Protein AF-A0A3D2F5T8-F1 (afdb_monomer_lite)

pLDDT: mean 77.32, std 17.14, range [32.62, 91.62]

Radius of gyration: 12.72 Å; chains: 1; bounding box: 24×30×26 Å

Sequence (52 aa):
LD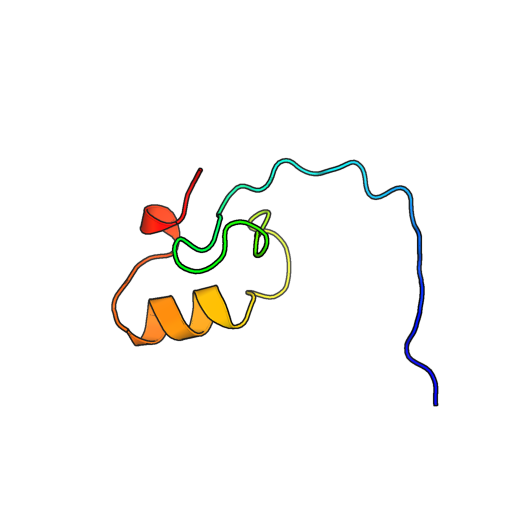NSNGKSNKKLVAPKYADPANPENTWTGRGRKPKWLVTALESGCTAEDFAI

Structure (mmCIF, N/CA/C/O backbone):
data_AF-A0A3D2F5T8-F1
#
_entry.id   AF-A0A3D2F5T8-F1
#
loop_
_atom_site.group_PDB
_atom_site.id
_atom_site.type_symbol
_atom_site.label_atom_id
_atom_site.label_alt_id
_atom_site.label_comp_id
_atom_site.label_asym_id
_atom_site.label_entity_id
_atom_site.label_seq_id
_atom_site.pdbx_PDB_ins_code
_atom_site.Cartn_x
_atom_site.Cartn_y
_atom_site.Cartn_z
_atom_site.occupancy
_atom_site.B_iso_or_equiv
_atom_site.auth_seq_id
_atom_site.auth_comp_id
_atom_site.auth_asym_id
_atom_site.auth_atom_id
_atom_site.pdbx_PDB_model_num
ATOM 1 N N . LEU A 1 1 ? -10.164 -22.499 -18.219 1.00 41.84 1 LEU A N 1
ATOM 2 C CA . LEU A 1 1 ? -9.070 -23.494 -18.168 1.00 41.84 1 LEU A CA 1
ATOM 3 C C . LEU A 1 1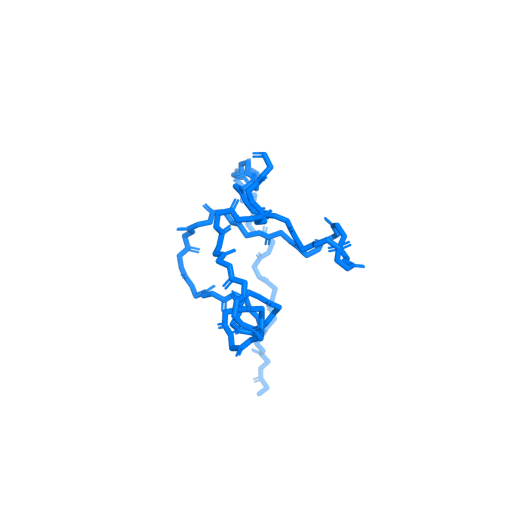 ? -8.050 -22.978 -19.169 1.00 41.84 1 LEU A C 1
ATOM 5 O O . LEU A 1 1 ? -8.342 -23.040 -20.346 1.00 41.84 1 LEU A O 1
ATOM 9 N N . ASP A 1 2 ? -6.991 -22.254 -18.854 1.00 32.62 2 ASP A N 1
ATOM 10 C CA . ASP A 1 2 ? -6.064 -22.182 -17.729 1.00 32.62 2 ASP A CA 1
ATOM 11 C C . ASP A 1 2 ? -5.480 -20.753 -17.802 1.00 32.62 2 ASP A C 1
ATOM 13 O O . ASP A 1 2 ? -5.223 -20.260 -18.897 1.00 32.62 2 ASP A O 1
ATOM 17 N N . ASN A 1 3 ? -5.371 -20.038 -16.682 1.00 38.28 3 ASN A N 1
ATOM 18 C CA . ASN 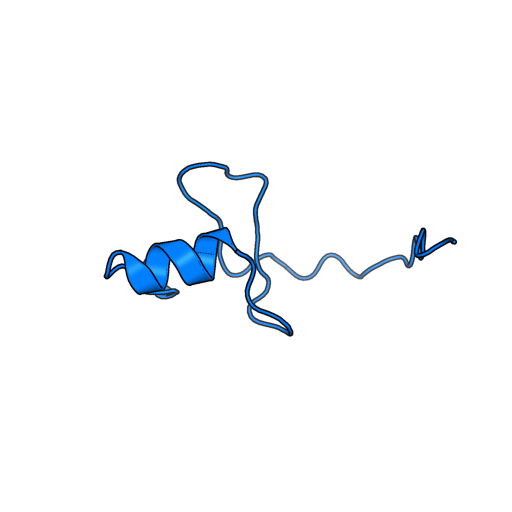A 1 3 ? -4.837 -18.672 -16.672 1.00 38.28 3 ASN A CA 1
ATOM 19 C C . ASN A 1 3 ? -3.527 -18.678 -15.888 1.00 38.28 3 ASN A C 1
ATOM 21 O O . ASN A 1 3 ? -3.444 -18.085 -14.812 1.00 38.28 3 ASN A O 1
ATOM 25 N N . SER A 1 4 ? -2.534 -19.416 -16.390 1.00 49.97 4 SER A N 1
ATOM 26 C CA . SER A 1 4 ? -1.289 -19.646 -15.666 1.00 49.97 4 SER A CA 1
ATOM 27 C C . SER A 1 4 ? -0.049 -19.315 -16.498 1.00 49.97 4 SER A C 1
ATOM 29 O O . SER A 1 4 ? 0.129 -19.768 -17.619 1.00 49.97 4 SER A O 1
ATOM 31 N N . ASN A 1 5 ? 0.891 -18.646 -15.826 1.00 47.16 5 ASN A N 1
ATOM 32 C CA . ASN A 1 5 ? 2.336 -18.831 -15.998 1.00 47.16 5 ASN A CA 1
ATOM 33 C C . ASN A 1 5 ? 3.057 -18.108 -17.155 1.00 47.16 5 ASN A C 1
ATOM 35 O O . ASN A 1 5 ? 3.689 -18.711 -18.014 1.00 47.16 5 ASN A O 1
ATOM 39 N N . GLY A 1 6 ? 3.118 -16.778 -17.074 1.00 44.12 6 GLY A N 1
ATOM 40 C CA . GLY A 1 6 ? 4.225 -16.023 -17.662 1.00 44.12 6 GLY A CA 1
ATOM 41 C C . GLY A 1 6 ? 5.323 -15.780 -16.626 1.00 44.12 6 GLY A C 1
ATOM 42 O O . GLY A 1 6 ? 5.319 -14.728 -15.986 1.00 44.12 6 GLY A O 1
ATOM 43 N N . LYS A 1 7 ? 6.276 -16.712 -16.468 1.00 47.75 7 LYS A N 1
ATOM 44 C CA . LYS A 1 7 ? 7.603 -16.443 -15.871 1.00 47.75 7 LYS A CA 1
ATOM 45 C C . LYS A 1 7 ? 8.400 -15.541 -16.818 1.00 47.75 7 LYS A C 1
ATOM 47 O O . LYS A 1 7 ? 9.410 -15.936 -17.390 1.00 47.75 7 LYS A O 1
ATOM 52 N N . SER A 1 8 ? 7.918 -14.326 -17.046 1.00 46.50 8 SER A N 1
ATOM 53 C CA . SER A 1 8 ? 8.758 -13.283 -17.609 1.00 46.50 8 SER A CA 1
ATOM 54 C C . SER A 1 8 ? 9.750 -12.887 -16.524 1.00 46.50 8 SER A C 1
ATOM 56 O O . SER A 1 8 ? 9.367 -12.738 -15.363 1.00 46.50 8 SER A O 1
ATOM 58 N N . ASN A 1 9 ? 11.022 -12.737 -16.896 1.00 52.44 9 ASN A N 1
ATOM 59 C CA . ASN A 1 9 ? 12.018 -11.977 -16.144 1.00 52.44 9 ASN A CA 1
ATOM 60 C C . ASN A 1 9 ? 11.468 -10.552 -15.947 1.00 52.44 9 ASN A C 1
ATOM 62 O O . ASN A 1 9 ? 11.835 -9.615 -16.654 1.00 52.44 9 ASN A O 1
ATOM 66 N N . LYS A 1 10 ? 10.494 -10.383 -15.047 1.00 56.25 10 LYS A N 1
ATOM 67 C CA . LYS A 1 10 ? 10.006 -9.086 -14.615 1.00 56.25 10 LYS A CA 1
ATOM 68 C C . LYS A 1 10 ? 11.200 -8.500 -13.908 1.00 56.25 10 LYS A C 1
ATOM 70 O O . LYS A 1 10 ? 11.502 -8.914 -12.794 1.00 56.25 10 LYS A O 1
ATOM 75 N N . LYS A 1 11 ? 11.899 -7.592 -14.594 1.0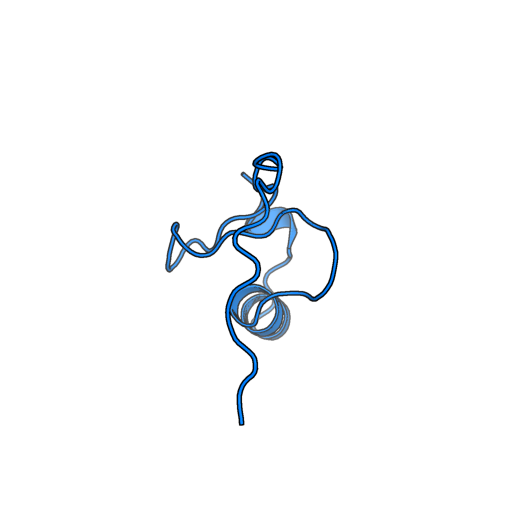0 53.38 11 LYS A N 1
ATOM 76 C CA . LYS A 1 11 ? 12.803 -6.620 -13.984 1.00 53.38 11 LYS A CA 1
ATOM 77 C C . LYS A 1 11 ? 12.161 -6.262 -12.653 1.00 53.38 11 LYS A C 1
ATOM 79 O O . LYS A 1 11 ? 11.067 -5.700 -12.690 1.00 53.38 11 LYS A O 1
ATOM 84 N N . LEU A 1 12 ? 12.737 -6.747 -11.548 1.00 58.69 12 LEU A N 1
ATOM 85 C CA . LEU A 1 12 ? 12.172 -6.631 -10.207 1.00 58.69 12 LE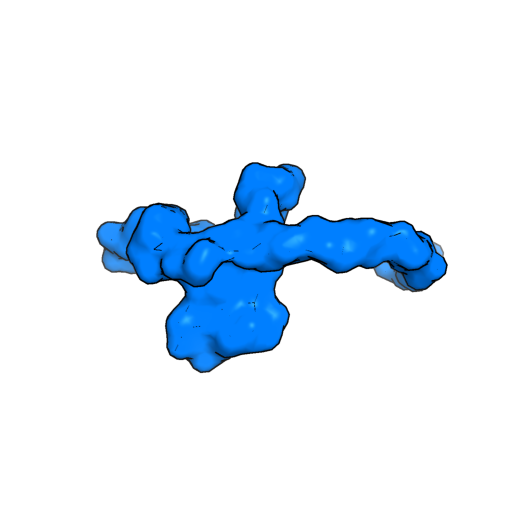U A CA 1
ATOM 86 C C . LEU A 1 12 ? 12.026 -5.136 -9.962 1.00 58.69 12 LEU A C 1
ATOM 88 O O . LEU A 1 12 ? 12.992 -4.440 -9.661 1.00 58.69 12 LEU A O 1
ATOM 92 N N . VAL A 1 13 ? 10.846 -4.607 -10.272 1.00 68.19 13 VAL A N 1
ATOM 93 C CA . VAL A 1 13 ? 10.547 -3.205 -10.045 1.00 68.19 13 VAL A CA 1
ATOM 94 C C . VAL A 1 13 ? 10.487 -3.104 -8.544 1.00 68.19 13 VAL A C 1
ATOM 96 O O . VAL A 1 13 ? 9.741 -3.865 -7.925 1.00 68.19 13 VAL A O 1
ATOM 99 N N . ALA A 1 14 ? 11.315 -2.223 -7.990 1.00 79.12 14 ALA A N 1
ATOM 100 C CA . ALA A 1 14 ? 11.369 -2.035 -6.557 1.00 79.12 14 ALA A CA 1
ATOM 101 C C . ALA A 1 14 ? 9.932 -1.827 -6.051 1.00 79.12 14 ALA A C 1
ATOM 103 O O . ALA A 1 14 ? 9.213 -0.976 -6.600 1.00 79.12 14 ALA A O 1
ATOM 104 N N . PRO A 1 15 ? 9.472 -2.657 -5.103 1.00 82.44 15 PRO A N 1
ATOM 105 C CA . PRO A 1 15 ? 8.183 -2.439 -4.490 1.00 82.44 15 PRO A CA 1
ATOM 106 C C . PRO A 1 15 ? 8.181 -1.045 -3.868 1.00 82.44 15 PRO A C 1
ATOM 108 O O . PRO A 1 15 ? 9.142 -0.636 -3.231 1.00 82.44 15 PRO A O 1
ATOM 111 N N . LYS A 1 16 ? 7.133 -0.283 -4.172 1.00 87.75 16 LYS A N 1
ATOM 112 C CA . LYS A 1 16 ? 6.953 1.099 -3.715 1.00 87.75 16 LYS A CA 1
ATOM 113 C C . LYS A 1 16 ? 6.141 1.115 -2.424 1.00 87.75 16 LYS A C 1
ATOM 115 O O . LYS A 1 16 ? 6.288 2.021 -1.622 1.00 87.75 16 LYS A O 1
ATOM 120 N N . TYR A 1 17 ? 5.282 0.112 -2.270 1.00 90.00 17 TYR A N 1
ATOM 121 C CA . TYR A 1 17 ? 4.396 -0.072 -1.142 1.00 90.00 17 TYR A CA 1
ATOM 122 C C . TYR A 1 17 ? 4.447 -1.529 -0.670 1.00 90.00 17 TYR A C 1
ATOM 124 O O . TYR A 1 17 ? 4.512 -2.433 -1.511 1.00 90.00 17 TYR A O 1
ATOM 132 N N . ALA A 1 18 ? 4.375 -1.763 0.636 1.00 88.94 18 ALA A N 1
ATOM 133 C CA . ALA A 1 18 ? 4.282 -3.080 1.253 1.00 88.94 18 ALA A CA 1
ATOM 134 C C . ALA A 1 18 ? 3.169 -3.106 2.304 1.00 88.94 18 ALA A C 1
ATOM 136 O O . ALA A 1 18 ? 2.994 -2.160 3.065 1.00 88.94 18 ALA A O 1
ATOM 137 N N . ASP A 1 19 ? 2.425 -4.205 2.339 1.00 86.06 19 ASP A N 1
ATOM 138 C CA . ASP A 1 19 ? 1.408 -4.443 3.355 1.00 86.06 19 ASP A CA 1
ATOM 139 C C . ASP A 1 19 ? 2.073 -4.662 4.732 1.00 86.06 19 ASP A C 1
ATOM 141 O O . ASP A 1 19 ? 2.937 -5.534 4.856 1.00 86.06 19 ASP A O 1
ATOM 145 N N . PRO A 1 20 ? 1.681 -3.925 5.786 1.00 83.75 20 PRO A N 1
ATOM 146 C CA . PRO A 1 20 ? 2.273 -4.065 7.113 1.00 83.75 20 PRO A CA 1
ATOM 147 C C . PRO A 1 20 ? 1.795 -5.332 7.822 1.00 83.75 20 PRO A C 1
ATOM 149 O O . PRO A 1 20 ? 2.462 -5.809 8.736 1.00 83.75 20 PRO A O 1
ATOM 152 N N . ALA A 1 21 ? 0.657 -5.895 7.403 1.00 86.88 21 ALA A N 1
ATOM 153 C CA . ALA A 1 21 ? 0.200 -7.185 7.897 1.00 86.88 21 ALA A CA 1
ATOM 154 C C . ALA A 1 21 ? 0.995 -8.348 7.274 1.00 86.88 21 ALA A C 1
ATOM 156 O O . ALA A 1 21 ? 1.227 -9.350 7.947 1.00 86.88 21 ALA A O 1
ATOM 157 N N . ASN A 1 22 ? 1.422 -8.225 6.011 1.00 84.75 22 ASN A N 1
ATOM 158 C CA . ASN A 1 22 ? 2.148 -9.258 5.272 1.00 84.75 22 ASN A CA 1
ATOM 159 C C . ASN A 1 22 ? 3.207 -8.630 4.342 1.00 84.75 22 ASN A C 1
ATOM 161 O O . ASN A 1 22 ? 2.886 -8.265 3.210 1.00 84.75 22 ASN A O 1
ATOM 165 N N . PRO A 1 23 ? 4.493 -8.585 4.727 1.00 81.06 23 PRO A N 1
ATOM 166 C CA . PRO A 1 23 ? 5.543 -7.923 3.939 1.00 81.06 23 PRO A CA 1
ATOM 167 C C . PRO A 1 23 ? 5.829 -8.587 2.579 1.00 81.06 23 PRO A C 1
ATOM 169 O O . PRO A 1 23 ? 6.475 -8.001 1.713 1.00 81.06 23 PRO A O 1
ATOM 172 N N . GLU A 1 24 ? 5.339 -9.808 2.361 1.00 84.62 24 GLU A N 1
ATOM 173 C CA . GLU A 1 24 ? 5.342 -10.487 1.059 1.00 84.62 24 GLU A CA 1
ATOM 174 C C . GLU A 1 24 ? 4.397 -9.830 0.037 1.00 84.62 24 GLU A C 1
ATOM 176 O O . GLU A 1 24 ? 4.646 -9.863 -1.173 1.00 84.62 24 GLU A O 1
ATOM 181 N N . ASN A 1 25 ? 3.334 -9.181 0.516 1.00 87.31 25 ASN A N 1
ATOM 182 C CA . ASN A 1 25 ? 2.380 -8.465 -0.310 1.00 87.31 25 ASN A CA 1
ATOM 183 C C . ASN A 1 25 ? 2.907 -7.065 -0.606 1.00 87.31 25 ASN A C 1
ATOM 185 O O . ASN A 1 25 ? 2.735 -6.124 0.164 1.00 87.31 25 ASN A O 1
ATOM 189 N N . THR A 1 26 ? 3.505 -6.915 -1.780 1.00 88.81 26 THR A N 1
ATOM 190 C CA . THR A 1 26 ? 4.050 -5.634 -2.221 1.00 88.81 26 THR A CA 1
ATOM 191 C C . THR A 1 26 ? 3.381 -5.125 -3.490 1.00 88.81 26 THR A C 1
ATOM 193 O O . THR A 1 26 ? 2.858 -5.882 -4.313 1.00 88.81 26 THR A O 1
ATOM 196 N N . TRP A 1 27 ? 3.377 -3.805 -3.657 1.00 88.50 27 TRP A N 1
ATOM 197 C CA . TRP A 1 27 ? 2.845 -3.138 -4.832 1.00 88.50 27 TRP A CA 1
ATOM 198 C C . TRP A 1 27 ? 3.812 -2.081 -5.342 1.00 88.50 27 TRP A C 1
ATOM 200 O O . TRP A 1 27 ? 4.299 -1.225 -4.613 1.00 88.50 27 TRP A O 1
ATOM 210 N N . THR A 1 28 ? 4.077 -2.101 -6.642 1.00 86.56 28 THR A N 1
ATOM 211 C CA . THR A 1 28 ? 5.037 -1.185 -7.272 1.00 86.56 28 THR A CA 1
ATOM 212 C C . THR A 1 28 ? 4.413 0.168 -7.639 1.00 86.56 28 THR A C 1
ATOM 214 O O . THR A 1 28 ? 5.027 0.942 -8.368 1.00 86.56 28 THR A O 1
ATOM 217 N N . GLY A 1 29 ? 3.159 0.436 -7.248 1.00 84.75 29 GLY A N 1
ATOM 218 C CA . GLY A 1 29 ? 2.412 1.634 -7.658 1.00 84.75 29 GLY A CA 1
ATOM 219 C C . GLY A 1 29 ? 1.966 1.638 -9.126 1.00 84.75 29 GLY A C 1
ATOM 220 O O . GLY A 1 29 ? 1.547 2.668 -9.645 1.00 84.75 29 GLY A O 1
ATOM 221 N N . ARG A 1 30 ? 2.083 0.500 -9.826 1.00 80.44 30 ARG A N 1
ATOM 222 C CA . ARG A 1 30 ? 1.702 0.351 -11.239 1.00 80.44 30 ARG A CA 1
ATOM 223 C C . ARG A 1 30 ? 0.621 -0.717 -11.389 1.00 80.44 30 ARG A C 1
ATOM 225 O O . ARG A 1 30 ? 0.707 -1.782 -10.784 1.00 80.44 30 ARG A O 1
ATOM 232 N N . GLY A 1 31 ? -0.361 -0.456 -12.250 1.00 82.12 31 GLY A N 1
ATOM 233 C CA . GLY A 1 31 ? -1.423 -1.410 -12.582 1.00 82.12 31 GLY A CA 1
ATOM 234 C C . GLY A 1 31 ? -2.524 -1.513 -11.521 1.00 82.12 31 GLY A C 1
ATOM 235 O O . GLY A 1 31 ? -2.819 -0.553 -10.813 1.00 82.12 31 GLY A O 1
ATOM 236 N N . ARG A 1 32 ? -3.175 -2.680 -11.449 1.00 85.94 32 ARG A N 1
ATOM 237 C CA . ARG A 1 32 ? -4.318 -2.916 -10.556 1.00 85.94 32 ARG A CA 1
ATOM 238 C C . ARG A 1 32 ? -3.861 -2.917 -9.095 1.00 85.94 32 ARG A C 1
ATOM 240 O O . ARG A 1 32 ? -2.909 -3.614 -8.751 1.00 85.94 32 ARG A O 1
ATOM 247 N N . LYS A 1 33 ? -4.564 -2.156 -8.252 1.00 86.19 33 LYS A N 1
ATOM 248 C CA . LYS A 1 33 ? -4.335 -2.136 -6.803 1.00 86.19 33 LYS A CA 1
ATOM 249 C C . LYS A 1 33 ? -4.602 -3.531 -6.217 1.00 86.19 33 LYS A C 1
ATOM 251 O O . LYS A 1 33 ? -5.611 -4.143 -6.584 1.00 86.19 33 LYS A O 1
ATOM 256 N N . PRO A 1 34 ? -3.731 -4.045 -5.339 1.00 89.50 34 PRO A N 1
ATOM 257 C CA . PRO A 1 34 ? -3.955 -5.316 -4.667 1.00 89.50 34 PRO A CA 1
ATOM 258 C C . PRO A 1 34 ? -5.058 -5.192 -3.611 1.00 89.50 34 PRO A C 1
ATOM 260 O O . PRO A 1 34 ? -5.383 -4.094 -3.159 1.00 89.50 34 PRO A O 1
ATOM 263 N N . LYS A 1 35 ? -5.635 -6.332 -3.212 1.00 90.69 35 LYS A N 1
ATOM 264 C CA . LYS A 1 35 ? -6.779 -6.363 -2.290 1.00 90.69 35 LYS A CA 1
ATOM 265 C C . LYS A 1 35 ? -6.448 -5.741 -0.932 1.00 90.69 35 LYS A C 1
ATOM 267 O O . LYS A 1 35 ? -7.268 -4.986 -0.438 1.00 90.69 35 LYS A O 1
ATOM 272 N N . TRP A 1 36 ? -5.247 -5.978 -0.397 1.00 90.38 36 TRP A N 1
ATOM 273 C CA . TRP A 1 36 ? -4.799 -5.378 0.866 1.00 90.38 36 TRP A CA 1
ATOM 274 C C . TRP A 1 36 ? -4.820 -3.849 0.809 1.00 90.38 36 TRP A C 1
ATOM 276 O O . TRP A 1 36 ? -5.349 -3.218 1.711 1.00 90.38 36 TRP A O 1
ATOM 286 N N . LEU A 1 37 ? -4.360 -3.256 -0.297 1.00 88.94 37 LEU A N 1
ATOM 287 C CA . LEU A 1 37 ? -4.345 -1.806 -0.456 1.00 88.94 37 LEU A CA 1
ATOM 288 C C . LEU A 1 37 ? -5.762 -1.248 -0.573 1.00 88.94 37 LEU A C 1
ATOM 290 O O . LEU A 1 37 ? -6.052 -0.195 -0.027 1.00 88.94 37 LEU A O 1
ATOM 294 N N . VAL A 1 38 ? -6.653 -1.947 -1.280 1.00 91.31 38 VAL A N 1
ATOM 295 C CA . VAL A 1 38 ? -8.066 -1.552 -1.371 1.00 91.31 38 VAL A CA 1
ATOM 296 C C . VAL A 1 38 ? -8.724 -1.624 0.004 1.00 91.31 38 VAL A C 1
ATOM 298 O O . VAL A 1 38 ? -9.288 -0.633 0.442 1.00 91.31 38 VAL A O 1
ATOM 301 N N . THR A 1 39 ? -8.571 -2.740 0.715 1.00 91.62 39 THR A N 1
ATOM 302 C CA . THR A 1 39 ? -9.120 -2.915 2.063 1.00 91.62 39 THR A CA 1
ATOM 303 C C . THR A 1 39 ? -8.538 -1.907 3.049 1.00 91.62 39 THR A C 1
ATOM 305 O O . THR A 1 39 ? -9.262 -1.380 3.881 1.00 91.62 39 THR A O 1
ATOM 308 N N . ALA A 1 40 ? -7.254 -1.579 2.938 1.00 88.50 40 ALA A N 1
ATOM 309 C CA . ALA A 1 40 ? -6.640 -0.567 3.776 1.00 88.50 40 ALA A CA 1
ATOM 310 C C . ALA A 1 40 ? -7.172 0.843 3.475 1.00 88.50 40 ALA A C 1
ATOM 312 O O . AL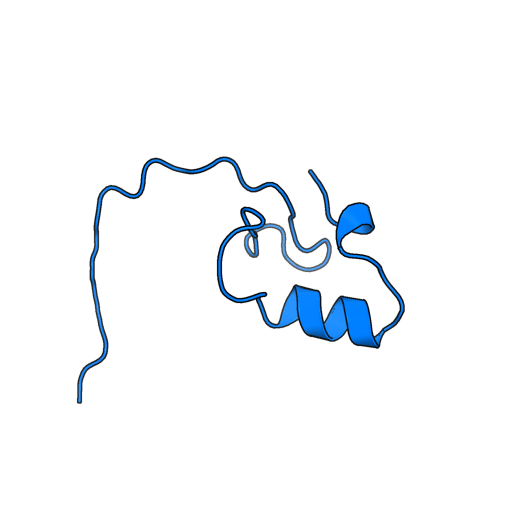A A 1 40 ? -7.466 1.590 4.405 1.00 88.50 40 ALA A O 1
ATOM 313 N N . LEU A 1 41 ? -7.372 1.181 2.195 1.00 89.69 41 LEU A N 1
ATOM 314 C CA . LEU A 1 41 ? -8.046 2.419 1.791 1.00 89.69 41 LEU A CA 1
ATOM 315 C C . LEU A 1 41 ? -9.490 2.480 2.316 1.00 89.69 41 LEU A C 1
ATOM 317 O O . LEU A 1 41 ? -9.942 3.542 2.732 1.00 89.69 41 LEU A O 1
ATOM 321 N N . GLU A 1 42 ? -10.204 1.352 2.331 1.00 91.31 42 GLU A N 1
ATOM 322 C CA . GLU A 1 42 ? -11.554 1.245 2.903 1.00 91.31 42 GLU A CA 1
ATOM 323 C C . GLU A 1 42 ? -11.559 1.392 4.433 1.00 91.31 42 GLU A C 1
ATOM 325 O O . GLU A 1 42 ? -12.476 1.991 4.987 1.00 91.31 42 GLU A O 1
ATOM 330 N N . SER A 1 43 ? -10.514 0.914 5.114 1.00 89.19 43 SER A N 1
ATOM 331 C CA . SER A 1 43 ? -10.312 1.093 6.559 1.00 89.19 43 SER A CA 1
ATOM 332 C C . SER A 1 43 ? -9.898 2.518 6.956 1.00 89.19 43 SER A C 1
ATOM 334 O O . SER A 1 43 ? -9.778 2.805 8.145 1.00 89.19 43 SER A O 1
ATOM 336 N N . GLY A 1 44 ? -9.677 3.415 5.988 1.00 89.69 44 GLY A N 1
ATOM 337 C CA . GLY A 1 44 ? -9.255 4.798 6.226 1.00 89.69 44 GLY A CA 1
ATOM 338 C C . GLY A 1 44 ? -7.739 5.011 6.256 1.00 89.69 44 GLY A C 1
ATOM 339 O O . GLY A 1 44 ? -7.289 6.122 6.536 1.00 89.69 44 GLY A O 1
ATOM 340 N N . CYS A 1 45 ? -6.941 3.988 5.944 1.00 88.12 45 CYS A N 1
ATOM 341 C CA . CYS A 1 45 ? -5.510 4.155 5.698 1.00 88.12 45 CYS A CA 1
ATOM 342 C C . CYS A 1 45 ? -5.276 4.734 4.297 1.00 88.12 45 CYS A C 1
ATOM 344 O O . CYS A 1 45 ? -6.141 4.690 3.425 1.00 88.12 45 CYS A O 1
ATOM 346 N N . THR A 1 46 ? -4.081 5.260 4.045 1.00 86.88 46 THR A N 1
ATOM 347 C CA . THR A 1 46 ? -3.699 5.762 2.719 1.00 86.88 46 THR A CA 1
ATOM 348 C C . THR A 1 46 ? -2.637 4.869 2.107 1.00 86.88 46 THR A C 1
ATOM 350 O O . THR A 1 46 ? -1.909 4.178 2.808 1.00 86.88 46 THR A O 1
ATOM 353 N N . ALA A 1 47 ? -2.516 4.883 0.779 1.00 82.81 47 ALA A N 1
ATOM 354 C CA . ALA A 1 47 ? -1.446 4.140 0.120 1.00 82.81 47 ALA A CA 1
ATOM 355 C C . ALA A 1 47 ? -0.052 4.591 0.581 1.00 82.81 47 ALA A C 1
ATOM 357 O O . ALA A 1 47 ? 0.868 3.788 0.588 1.00 82.81 47 ALA A O 1
ATOM 358 N N . GLU A 1 48 ? 0.094 5.857 0.968 1.00 86.12 48 GLU A N 1
ATOM 359 C CA . GLU A 1 48 ? 1.354 6.451 1.416 1.00 86.12 48 GLU A CA 1
ATOM 360 C C . GLU A 1 48 ? 1.831 5.891 2.758 1.00 86.12 48 GLU A C 1
ATOM 362 O O . GLU A 1 48 ? 3.034 5.748 2.942 1.00 86.12 48 GLU A O 1
ATOM 367 N N . ASP A 1 49 ? 0.908 5.497 3.639 1.00 86.81 49 ASP A N 1
ATOM 368 C CA . ASP A 1 49 ? 1.216 4.826 4.912 1.00 86.81 49 ASP A CA 1
ATOM 369 C C . ASP A 1 49 ? 1.953 3.493 4.703 1.00 86.81 49 ASP A C 1
ATOM 371 O O . ASP A 1 49 ? 2.779 3.073 5.505 1.00 86.81 49 ASP A O 1
ATOM 375 N N . PHE A 1 50 ? 1.700 2.858 3.560 1.00 85.12 50 PHE A N 1
ATOM 376 C CA . PHE A 1 50 ? 2.296 1.585 3.178 1.00 85.12 50 PHE A CA 1
ATOM 377 C C . PHE A 1 50 ? 3.529 1.742 2.298 1.00 85.12 50 PHE A C 1
ATOM 379 O O . PHE A 1 50 ? 4.023 0.743 1.783 1.00 85.12 50 PHE A O 1
ATOM 386 N N . ALA A 1 51 ? 3.996 2.967 2.042 1.00 87.06 51 ALA A N 1
ATOM 387 C CA . ALA A 1 51 ? 5.185 3.185 1.231 1.00 87.06 51 ALA A CA 1
ATOM 388 C C . ALA A 1 51 ? 6.439 2.686 1.966 1.00 87.06 51 ALA A C 1
ATOM 390 O O . ALA A 1 51 ? 6.606 2.956 3.154 1.00 87.06 51 ALA A O 1
ATOM 391 N N . ILE A 1 52 ? 7.310 1.967 1.251 1.00 83.50 52 ILE A N 1
ATOM 392 C CA . ILE A 1 52 ? 8.611 1.492 1.758 1.00 83.50 52 ILE A CA 1
ATOM 393 C C . ILE A 1 52 ? 9.780 2.259 1.150 1.00 83.50 52 ILE A C 1
ATOM 395 O O . ILE A 1 52 ? 9.629 2.784 0.018 1.00 83.50 52 ILE A O 1
#

Foldseek 3Di:
DDDDDDPDPPPCQPFQFAQPVHRVDGHNPDDDDDPSQVVCVVVVHHRNVRGD

Secondary structure (DSSP, 8-state):
------------PPPSEE-SS-TT-EE-SSSSPPHHHHHHHHTT--GGGGB-